Protein AF-A0A8C4SJC5-F1 (afdb_monomer)

pLDDT: mean 79.11, std 13.9, range [36.09, 95.75]

Nearest PDB structures (foldseek):
  5y7n-assembly1_A  TM=9.318E-01  e=1.376E-12  Homo sapiens
  2pdl-assembly1_A  TM=9.411E-01  e=2.502E-12  Homo sapiens
  3o3r-assembly2_B  TM=9.192E-01  e=7.744E-12  Rattus norvegicus
  3h4g-assembly1_A  TM=9.284E-01  e=6.648E-10  Sus scrofa
  3fx4-assembly1_A  TM=9.255E-01  e=7.105E-10  Sus scrofa

Mean predicted aligned error: 7.87 Å

Foldseek 3Di:
DFWAQAPVGDTDDLVVLVVVLVVPDPDHGQAGEGADELVRHCVVSQVVCVVVVHAYEHEANQVPCPPPPRDPPDDGQQPQPLLVVQCVVVVHHSLLSSQQLQVVVVHHYDHDDPDPVSPPCSVVDHDDPVSSPPRSD

Solvent-accessible surface area (backbone atoms only — not comparable to full-atom values): 8348 Å² total; per-residue (Å²): 131,54,48,29,63,50,101,85,67,49,79,39,51,66,72,57,50,57,48,49,68,72,65,72,56,94,67,75,71,82,50,44,48,33,67,28,27,72,88,42,64,51,59,72,59,51,54,53,37,49,74,73,72,24,48,38,31,32,34,43,42,67,71,52,82,82,44,98,77,64,52,94,83,55,88,50,66,74,71,32,66,67,44,43,52,52,12,58,76,69,76,50,51,40,70,32,49,46,50,42,55,42,41,77,69,71,29,47,72,52,71,86,73,95,54,73,73,61,66,57,71,50,83,77,63,81,81,51,70,73,64,72,66,51,78,60,123

InterPro domains:
  IPR020471 Aldo-keto reductase [PR00069] (30-59)
  IPR020471 Aldo-keto reductase [PR00069] (77-101)
  IPR020471 Aldo-keto reductase [PTHR11732] (16-134)
  IPR023210 NADP-dependent oxidoreductase domain [PF00248] (20-133)
  IPR036812 NAD(P)-dependent oxidoreductase domain superfamily [G3DSA:3.20.20.100] (11-136)
  IPR036812 NAD(P)-dependent oxidoreductase domain superfamily [SSF51430] (22-134)

Secondary structure (DSSP, 8-state):
---EE-TT--EE-HHHHHHHHHTT-SS--S-EEEE-BTTB--HHHHHHHHHTT--EEEE-TT--TT-TT--TTSPPTTT-HHHHHHHHHTT--HHHHHHHHHHHTT-EEE---S-GGGTTTTTS----HHHHHS---

Structure (mmCIF, N/CA/C/O backbone):
data_AF-A0A8C4SJC5-F1
#
_entry.id   AF-A0A8C4SJC5-F1
#
loop_
_atom_site.group_PDB
_atom_site.id
_atom_site.type_symbol
_atom_site.label_atom_id
_atom_site.label_alt_id
_atom_site.label_comp_id
_atom_site.label_asym_id
_atom_site.label_entity_id
_atom_site.label_seq_id
_atom_site.pdbx_PDB_ins_code
_atom_site.Cartn_x
_atom_site.Cartn_y
_atom_site.Cartn_z
_atom_site.occupancy
_atom_site.B_iso_or_equiv
_atom_site.auth_seq_id
_atom_site.auth_comp_id
_atom_site.auth_asym_id
_atom_site.auth_atom_id
_atom_site.pdbx_PDB_model_num
ATOM 1 N N . LEU A 1 1 ? 7.318 6.358 13.421 1.00 36.09 1 LEU A N 1
ATOM 2 C CA . LEU A 1 1 ? 6.358 5.370 13.979 1.00 36.09 1 LEU A CA 1
ATOM 3 C C . LEU A 1 1 ? 4.992 5.718 13.401 1.00 36.09 1 LEU A C 1
ATOM 5 O O . LEU A 1 1 ? 4.736 6.905 13.324 1.00 36.09 1 LEU A O 1
ATOM 9 N N . PRO A 1 2 ? 4.164 4.777 12.920 1.00 39.22 2 PRO A N 1
ATOM 10 C CA . PRO A 1 2 ? 2.930 5.124 12.211 1.00 39.22 2 PRO A CA 1
ATOM 11 C C . PRO A 1 2 ? 1.864 5.687 13.172 1.00 39.22 2 PRO A C 1
ATOM 13 O O . PRO A 1 2 ? 1.451 5.028 14.127 1.00 39.22 2 PRO A O 1
ATOM 16 N N . GLU A 1 3 ? 1.418 6.90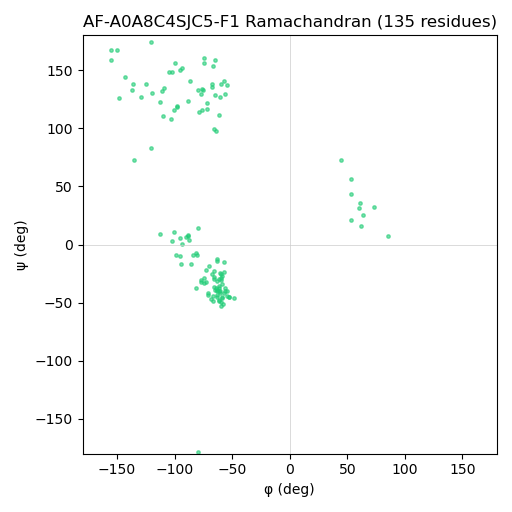7 12.896 1.00 44.78 3 GLU A N 1
ATOM 17 C CA . GLU A 1 3 ? 0.587 7.774 13.747 1.00 44.78 3 GLU A CA 1
ATOM 18 C C . GLU A 1 3 ? -0.911 7.655 13.409 1.00 44.78 3 GLU A C 1
ATOM 20 O O . GLU A 1 3 ? -1.262 7.310 12.289 1.00 44.78 3 GLU A O 1
ATOM 25 N N . VAL A 1 4 ? -1.824 7.845 14.369 1.00 50.22 4 VAL A N 1
ATOM 26 C CA . VAL A 1 4 ? -3.283 7.979 14.129 1.00 50.22 4 VAL A CA 1
ATOM 27 C C . VAL A 1 4 ? -3.714 9.381 14.425 1.00 50.22 4 VAL A C 1
ATOM 29 O O . VAL A 1 4 ? -3.398 9.845 15.506 1.00 50.22 4 VAL A O 1
ATOM 32 N N . ILE A 1 5 ? -4.481 9.981 13.526 1.00 50.28 5 ILE A N 1
ATOM 33 C CA . ILE A 1 5 ? -5.122 11.273 13.727 1.00 50.28 5 ILE A CA 1
ATOM 34 C C . ILE A 1 5 ? -6.570 10.994 14.150 1.00 50.28 5 ILE A C 1
ATOM 36 O O . ILE A 1 5 ? -7.298 10.323 13.418 1.00 50.28 5 ILE A O 1
ATOM 40 N N . ASP A 1 6 ? -6.968 11.417 15.350 1.00 52.97 6 ASP A N 1
ATOM 41 C CA . ASP A 1 6 ? -8.375 11.370 15.770 1.00 52.97 6 ASP A CA 1
ATOM 42 C C . ASP A 1 6 ? -9.190 12.541 15.186 1.00 52.97 6 ASP A C 1
ATOM 44 O O . ASP A 1 6 ? -8.680 13.361 14.422 1.00 52.97 6 ASP A O 1
ATOM 48 N N . VAL A 1 7 ? -10.478 12.618 15.532 1.00 45.66 7 VAL A N 1
ATOM 49 C CA . VAL A 1 7 ? -11.388 13.679 15.056 1.00 45.66 7 VAL A CA 1
ATOM 50 C C . VAL A 1 7 ? -10.981 15.088 15.507 1.00 45.66 7 VAL A C 1
ATOM 52 O O . VAL A 1 7 ? -11.477 16.065 14.954 1.00 45.66 7 VAL A O 1
ATOM 55 N N . GLU A 1 8 ? -10.072 15.196 16.477 1.00 45.53 8 GLU A N 1
ATOM 56 C CA . GLU A 1 8 ? -9.519 16.448 17.000 1.00 45.53 8 GLU A CA 1
ATOM 57 C C . GLU A 1 8 ? -8.105 16.730 16.458 1.00 45.53 8 GLU A C 1
ATOM 59 O O . GLU A 1 8 ? -7.477 17.717 16.837 1.00 45.53 8 GLU A O 1
ATOM 64 N N . GLY A 1 9 ? -7.582 15.887 15.560 1.00 49.22 9 GLY A N 1
ATOM 65 C CA . GLY A 1 9 ? -6.256 16.065 14.971 1.00 49.22 9 GLY A CA 1
ATOM 66 C C . GLY A 1 9 ? -5.102 15.491 15.802 1.00 49.22 9 GLY A C 1
ATOM 67 O O . GLY A 1 9 ? -3.938 15.719 15.468 1.00 49.22 9 GLY A O 1
ATOM 68 N N . LYS A 1 10 ? -5.373 14.761 16.890 1.00 47.44 10 LYS A N 1
ATOM 69 C CA . LYS A 1 10 ? -4.334 14.294 17.817 1.00 47.44 10 LYS A CA 1
ATOM 70 C C . LYS A 1 10 ? -3.715 12.972 17.379 1.00 47.44 10 LYS A C 1
ATOM 72 O O . LYS A 1 10 ? -4.409 12.059 16.940 1.00 47.44 10 LYS A O 1
ATOM 77 N N . VAL A 1 11 ? -2.395 12.883 17.566 1.00 52.78 11 VAL A N 1
ATOM 78 C CA . VAL A 1 11 ? -1.537 11.774 17.140 1.00 52.78 11 VAL A CA 1
ATOM 79 C C . VAL A 1 11 ? -1.436 10.655 18.189 1.00 52.78 11 VAL A C 1
ATOM 81 O O . VAL A 1 11 ? -0.974 10.873 19.313 1.00 52.78 11 VAL A O 1
ATOM 84 N N . TRP A 1 12 ? -1.787 9.421 17.808 1.00 55.97 12 TRP A N 1
ATOM 85 C CA . TRP A 1 12 ? -1.730 8.235 18.673 1.00 55.97 12 TRP A CA 1
ATOM 86 C C . TRP A 1 12 ? -0.905 7.085 18.071 1.00 55.97 12 TRP A C 1
ATOM 88 O O . TRP A 1 12 ? -1.015 6.766 16.889 1.00 55.97 12 TRP A O 1
ATOM 98 N N . GLY A 1 13 ? -0.092 6.416 18.897 1.00 62.91 13 GLY A N 1
ATOM 99 C CA . GLY A 1 13 ? 0.617 5.190 18.504 1.00 62.91 13 GLY A CA 1
ATOM 100 C C . GLY A 1 13 ? -0.308 3.966 18.443 1.00 62.91 13 GLY A C 1
ATOM 101 O O . GLY A 1 13 ? -1.362 3.952 19.076 1.00 62.91 13 GLY A O 1
ATOM 102 N N . ASN A 1 14 ? 0.107 2.911 17.731 1.00 64.31 14 ASN A N 1
ATOM 103 C CA . ASN A 1 14 ? -0.713 1.717 17.449 1.00 64.31 14 ASN A CA 1
ATOM 104 C C . ASN A 1 14 ? -1.412 1.113 18.686 1.00 64.31 14 ASN A C 1
ATOM 106 O O . ASN A 1 14 ? -2.615 0.868 18.651 1.00 64.31 14 ASN A O 1
ATOM 110 N N . TYR A 1 15 ? -0.695 0.951 19.805 1.00 64.44 15 TYR A N 1
ATOM 111 C CA . TYR A 1 15 ? -1.253 0.402 21.051 1.00 64.44 15 TYR A CA 1
ATOM 112 C C . TYR A 1 15 ? -2.370 1.259 21.654 1.00 64.44 15 TYR A C 1
ATOM 114 O O . TYR A 1 15 ? -3.295 0.737 22.270 1.00 64.44 15 TYR A O 1
ATOM 122 N N . LYS A 1 16 ? -2.309 2.580 21.465 1.00 67.81 16 LYS A N 1
ATOM 123 C CA . LYS A 1 16 ? -3.321 3.492 22.001 1.00 67.81 16 LYS A CA 1
ATOM 124 C C . LYS A 1 16 ? -4.620 3.409 21.201 1.00 67.81 16 LYS A C 1
ATOM 126 O O . LYS A 1 16 ? -5.686 3.579 21.770 1.00 67.81 16 LYS A O 1
ATOM 131 N N . VAL A 1 17 ? -4.556 3.071 19.915 1.00 67.75 17 VAL A N 1
ATOM 132 C CA . VAL A 1 17 ? -5.760 2.933 19.080 1.00 67.75 17 VAL A CA 1
ATOM 133 C C . VAL A 1 17 ? -6.425 1.580 19.266 1.00 67.75 17 VAL A C 1
ATOM 135 O O . VAL A 1 17 ? -7.644 1.522 19.371 1.00 67.75 17 VAL A O 1
ATOM 138 N N . GLN A 1 18 ? -5.634 0.521 19.437 1.00 69.50 18 GLN A N 1
ATOM 139 C CA . GLN A 1 18 ? -6.127 -0.766 19.929 1.00 69.50 18 GLN A CA 1
ATOM 140 C C . GLN A 1 18 ? -6.904 -0.601 21.245 1.00 69.50 18 GLN A C 1
ATOM 142 O O . GLN A 1 18 ? -7.991 -1.150 21.411 1.00 69.50 18 GLN A O 1
ATOM 147 N N . TYR A 1 19 ? -6.354 0.188 22.172 1.00 73.44 19 TYR A N 1
ATOM 148 C CA . TYR A 1 19 ? -7.005 0.509 23.438 1.00 73.44 19 TYR A CA 1
ATOM 149 C C . TYR A 1 19 ? -8.319 1.282 23.242 1.00 73.44 19 TYR A C 1
ATOM 151 O O . TYR A 1 19 ? -9.324 0.905 23.833 1.00 73.44 19 TYR A O 1
ATOM 159 N N . LEU A 1 20 ? -8.338 2.304 22.375 1.00 73.88 20 LEU A N 1
ATOM 160 C CA . LEU A 1 20 ? -9.549 3.074 22.052 1.00 73.88 20 LEU A CA 1
ATOM 161 C C . LEU A 1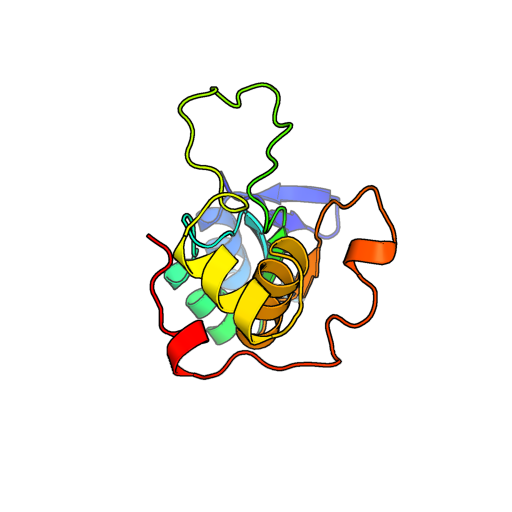 20 ? -10.657 2.206 21.436 1.00 73.88 20 LEU A C 1
ATOM 163 O O . LEU A 1 20 ? -11.823 2.343 21.792 1.00 73.88 20 LEU A O 1
ATOM 167 N N . ILE A 1 21 ? -10.311 1.288 20.532 1.00 77.00 21 ILE A N 1
ATOM 168 C CA . ILE A 1 21 ? -11.288 0.365 19.934 1.00 77.00 21 ILE A CA 1
ATOM 169 C C . ILE A 1 21 ? -11.903 -0.538 21.013 1.00 77.00 21 ILE A C 1
ATOM 171 O O . ILE A 1 21 ? -13.114 -0.757 21.021 1.00 77.00 21 ILE A O 1
ATOM 175 N N . ASN A 1 22 ? -11.088 -0.996 21.964 1.00 79.94 22 ASN A N 1
ATOM 176 C CA . ASN A 1 22 ? -11.510 -1.894 23.037 1.00 79.94 22 ASN A CA 1
ATOM 177 C C . ASN A 1 22 ? -12.192 -1.179 24.220 1.00 79.94 22 ASN A C 1
ATOM 179 O O . ASN A 1 22 ? -12.709 -1.850 25.111 1.00 79.94 22 ASN A O 1
ATOM 183 N N . SER A 1 23 ? -12.220 0.159 24.255 1.00 83.12 23 SER A N 1
ATOM 184 C CA . SER A 1 23 ? -12.763 0.932 25.383 1.00 83.12 23 SER A CA 1
ATOM 185 C C . SER A 1 23 ? -14.269 1.218 25.292 1.00 83.12 23 SER A C 1
ATOM 187 O O . SER A 1 23 ? -14.783 1.999 26.088 1.00 83.12 23 SER A O 1
ATOM 189 N N . GLY A 1 24 ? -14.981 0.644 24.314 1.00 81.62 24 GLY A N 1
ATOM 190 C CA . GLY A 1 24 ? -16.434 0.819 24.167 1.00 81.62 24 GLY A CA 1
ATOM 191 C C . GLY A 1 24 ? -16.866 2.198 23.652 1.00 81.62 24 GLY A C 1
ATOM 192 O O . GLY A 1 24 ? -17.924 2.694 24.034 1.00 81.62 24 GLY A O 1
ATOM 193 N N . LEU A 1 25 ? -16.051 2.843 22.806 1.00 83.38 25 LEU A N 1
ATOM 194 C CA . LEU A 1 25 ? -16.381 4.148 22.226 1.00 83.38 25 LEU A CA 1
ATOM 195 C C . LEU A 1 25 ? -17.709 4.123 21.456 1.00 83.38 25 LEU A C 1
ATOM 197 O O . LEU A 1 25 ? -17.981 3.206 20.683 1.00 83.38 25 LEU A O 1
ATOM 201 N N . LYS A 1 26 ? -18.488 5.206 21.588 1.00 86.81 26 LYS A N 1
ATOM 202 C CA . LYS A 1 26 ? -19.720 5.424 20.810 1.00 86.81 26 LYS A CA 1
ATOM 203 C C . LYS A 1 26 ? -19.460 5.442 19.298 1.00 86.81 26 LYS A C 1
ATOM 205 O O . LYS A 1 26 ? -20.307 5.002 18.527 1.00 86.81 26 LYS A O 1
ATOM 210 N N . TYR A 1 27 ? -18.298 5.952 18.886 1.00 84.00 27 TYR A N 1
ATOM 211 C CA . TYR A 1 27 ? -17.886 6.055 17.489 1.00 84.00 27 TYR A CA 1
ATOM 212 C C . TYR A 1 27 ? -16.488 5.462 17.313 1.00 84.00 27 TYR A C 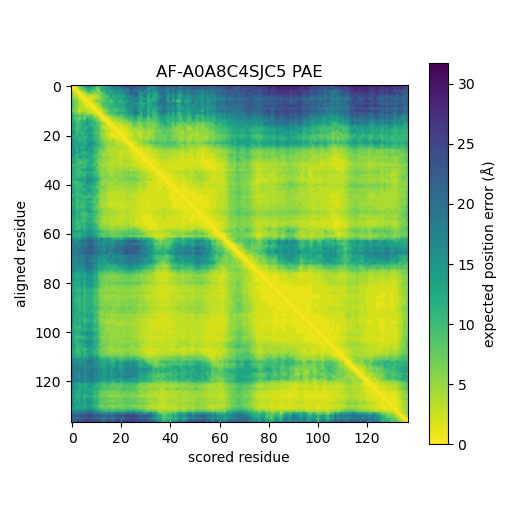1
ATOM 214 O O . TYR A 1 27 ? -15.553 5.848 18.015 1.00 84.00 27 TYR A O 1
ATOM 222 N N . LYS A 1 28 ? -16.346 4.525 16.370 1.00 83.56 28 LYS A N 1
ATOM 223 C CA . LYS A 1 28 ? -15.043 3.975 15.977 1.00 83.56 28 LYS A CA 1
ATOM 224 C C . LYS A 1 28 ? -14.260 4.994 15.130 1.00 83.56 28 LYS A C 1
ATOM 226 O O . LYS A 1 28 ? -14.883 5.833 14.476 1.00 83.56 28 LYS A O 1
ATOM 231 N N . PRO A 1 29 ? -12.916 4.909 15.088 1.00 83.50 29 PRO A N 1
ATOM 232 C CA . PRO A 1 29 ? -12.118 5.680 14.138 1.00 83.50 29 PRO A CA 1
ATOM 233 C C . PRO A 1 29 ? -12.579 5.438 12.695 1.00 83.50 29 PRO A C 1
ATOM 235 O O . PRO A 1 29 ? -12.827 4.296 12.311 1.00 83.50 29 PRO A O 1
ATOM 238 N N . ALA A 1 30 ? -12.664 6.503 11.896 1.00 87.00 30 ALA A N 1
ATOM 239 C CA . ALA A 1 30 ? -13.102 6.415 10.501 1.00 87.00 30 ALA A CA 1
ATOM 240 C C . ALA A 1 30 ? -12.046 5.783 9.582 1.00 87.00 30 ALA A C 1
ATOM 242 O O . ALA A 1 30 ? -12.396 5.122 8.613 1.00 87.00 30 ALA A O 1
ATOM 243 N N . THR A 1 31 ? -10.761 5.989 9.876 1.00 87.06 31 THR A N 1
ATOM 244 C CA . THR A 1 31 ? -9.636 5.357 9.181 1.00 87.06 31 THR A CA 1
ATOM 245 C C . THR A 1 31 ? -8.417 5.311 10.095 1.00 87.06 31 THR A C 1
ATOM 247 O O . THR A 1 31 ? -8.295 6.091 11.045 1.00 87.06 31 THR A O 1
ATOM 250 N N . LYS A 1 32 ? -7.485 4.414 9.788 1.00 85.12 32 LYS A N 1
ATOM 251 C CA . LYS A 1 32 ? -6.141 4.387 10.355 1.00 85.12 32 LYS A CA 1
ATOM 252 C C . LYS A 1 32 ? -5.137 4.772 9.272 1.00 85.12 32 LYS A C 1
ATOM 254 O O . LYS A 1 32 ? -4.880 3.992 8.364 1.00 85.12 32 LYS A O 1
ATOM 259 N N . GLN A 1 33 ? -4.513 5.942 9.393 1.00 87.00 33 GLN A N 1
ATOM 260 C CA . GLN A 1 33 ? -3.404 6.311 8.514 1.00 87.00 33 GLN A CA 1
ATOM 261 C C . GLN A 1 33 ? -2.090 5.644 8.980 1.00 87.00 33 GLN A C 1
ATOM 263 O O . GLN A 1 33 ? -1.791 5.607 10.177 1.00 87.00 33 GLN A O 1
ATOM 268 N N . VAL A 1 34 ? -1.326 5.034 8.067 1.00 84.50 34 VAL A N 1
ATOM 269 C CA . VAL A 1 34 ? -0.070 4.314 8.372 1.00 84.50 34 VAL A CA 1
ATOM 270 C C . VAL A 1 34 ? 0.965 4.507 7.280 1.00 84.50 34 VAL A C 1
ATOM 272 O O . VAL A 1 34 ? 0.632 4.543 6.096 1.00 84.50 34 VAL A O 1
ATOM 275 N N . TYR A 1 35 ? 2.231 4.595 7.693 1.00 84.12 35 TYR A N 1
ATOM 276 C CA . TYR A 1 35 ? 3.340 4.588 6.752 1.00 84.12 35 TYR A CA 1
ATOM 277 C C . TYR A 1 35 ? 3.458 3.182 6.197 1.00 84.12 35 TYR A C 1
ATOM 279 O O . TYR A 1 35 ? 3.674 2.246 6.977 1.00 84.12 35 TYR A O 1
ATOM 287 N N . CYS A 1 36 ? 3.248 3.039 4.894 1.00 81.88 36 CYS A N 1
ATOM 288 C CA . CYS A 1 36 ? 3.172 1.741 4.251 1.00 81.88 36 CYS A CA 1
ATOM 289 C C . CYS A 1 36 ? 3.693 1.835 2.821 1.00 81.88 36 CYS A C 1
ATOM 291 O O . CYS A 1 36 ? 3.235 2.668 2.043 1.00 81.88 36 CYS A O 1
ATOM 293 N N . HIS A 1 37 ? 4.655 0.980 2.510 1.00 82.56 37 HIS A N 1
ATOM 294 C CA . HIS A 1 37 ? 5.277 0.817 1.199 1.00 82.56 37 HIS A CA 1
ATOM 295 C C . HIS A 1 37 ? 5.845 -0.614 1.118 1.00 82.56 37 HIS A C 1
ATOM 297 O O . HIS A 1 37 ? 5.847 -1.297 2.146 1.00 82.56 37 HIS A O 1
ATOM 303 N N . PRO A 1 38 ? 6.251 -1.147 -0.047 1.00 81.56 38 PRO A N 1
ATOM 304 C CA . PRO A 1 38 ? 6.490 -2.587 -0.157 1.00 81.56 38 PRO A CA 1
ATOM 305 C C . PRO A 1 38 ? 7.565 -3.147 0.784 1.00 81.56 38 PRO A C 1
ATOM 307 O O . PRO A 1 38 ? 7.419 -4.265 1.262 1.00 81.56 38 PRO A O 1
ATOM 310 N N . TYR A 1 39 ? 8.558 -2.341 1.171 1.00 79.44 39 TYR A N 1
ATOM 311 C CA . TYR A 1 39 ? 9.547 -2.711 2.195 1.00 79.44 39 TYR A CA 1
ATOM 312 C C . TYR A 1 39 ? 9.059 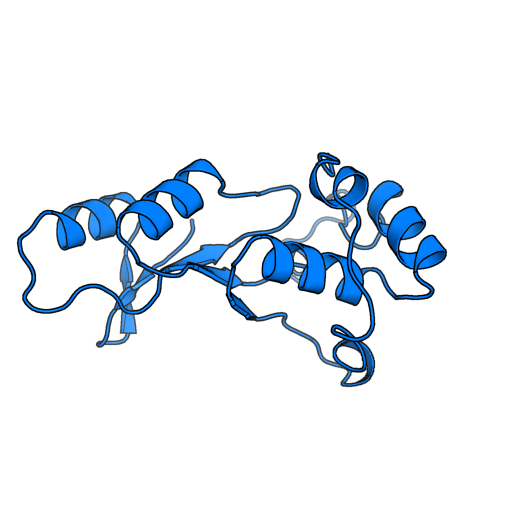-2.531 3.652 1.00 79.44 39 TYR A C 1
ATOM 314 O O . TYR A 1 39 ? 9.707 -2.981 4.594 1.00 79.44 39 TYR A O 1
ATOM 322 N N . LEU A 1 40 ? 7.901 -1.902 3.865 1.00 80.81 40 LEU A N 1
ATOM 323 C CA . LEU A 1 40 ? 7.218 -1.747 5.153 1.00 80.81 40 LEU A CA 1
ATOM 324 C C . LEU A 1 40 ? 5.718 -2.031 4.988 1.00 80.81 40 LEU A C 1
ATOM 326 O O . LEU A 1 40 ? 4.877 -1.132 5.014 1.00 80.81 40 LEU A O 1
ATOM 330 N N . THR A 1 41 ? 5.376 -3.305 4.815 1.00 81.38 41 THR A N 1
ATOM 331 C CA . THR A 1 41 ? 4.036 -3.734 4.381 1.00 81.38 41 THR A CA 1
ATOM 332 C C . THR A 1 41 ? 2.918 -3.548 5.408 1.00 81.38 41 THR A C 1
ATOM 334 O O . THR A 1 41 ? 1.748 -3.581 5.041 1.00 81.38 41 THR A O 1
ATOM 337 N N . GLN A 1 42 ? 3.242 -3.392 6.698 1.00 84.44 42 GLN A N 1
ATOM 338 C CA . GLN A 1 42 ? 2.276 -3.235 7.802 1.00 84.44 42 GLN A CA 1
ATOM 339 C C . GLN A 1 42 ? 1.198 -4.337 7.888 1.00 84.44 42 GLN A C 1
ATOM 341 O O . GLN A 1 42 ? 0.166 -4.134 8.525 1.00 84.44 42 GLN A O 1
ATOM 346 N N . GLU A 1 43 ? 1.404 -5.523 7.305 1.00 85.00 43 GLU A N 1
ATOM 347 C CA . GLU A 1 43 ? 0.321 -6.498 7.105 1.00 85.00 43 GLU A CA 1
ATOM 348 C C . GLU A 1 43 ? -0.447 -6.884 8.374 1.00 85.00 43 GLU A C 1
ATOM 350 O O . GLU A 1 43 ? -1.674 -6.957 8.366 1.00 85.00 43 GLU A O 1
ATOM 355 N N . LYS A 1 44 ? 0.266 -7.142 9.479 1.00 84.81 44 LYS A N 1
ATOM 356 C CA . LYS A 1 44 ? -0.364 -7.505 10.760 1.00 84.81 44 LYS A CA 1
ATOM 357 C C . LYS A 1 44 ? -1.265 -6.380 11.273 1.00 84.81 44 LYS A C 1
ATOM 359 O O . LYS A 1 44 ? -2.354 -6.653 11.767 1.00 84.81 44 LYS A O 1
ATOM 364 N N . LEU A 1 45 ? -0.817 -5.133 11.128 1.00 84.12 45 LEU A N 1
ATOM 365 C CA . LEU A 1 45 ? -1.558 -3.944 11.536 1.00 84.12 45 LEU A CA 1
ATOM 366 C C . LEU A 1 45 ? -2.789 -3.748 10.647 1.00 84.12 45 LEU A C 1
ATOM 368 O O . LEU A 1 45 ? -3.886 -3.557 11.158 1.00 84.12 45 LEU A O 1
ATOM 372 N N . ILE A 1 46 ? -2.615 -3.861 9.328 1.00 86.50 46 ILE A N 1
ATOM 373 C CA . ILE A 1 46 ? -3.700 -3.721 8.352 1.00 86.50 46 ILE A CA 1
ATOM 374 C C . ILE A 1 46 ? -4.786 -4.769 8.603 1.00 86.50 46 ILE A C 1
ATOM 376 O O . ILE A 1 46 ? -5.955 -4.418 8.748 1.00 86.50 46 ILE A O 1
ATOM 380 N N . ARG A 1 47 ? -4.403 -6.047 8.747 1.00 87.25 47 ARG A N 1
ATOM 381 C CA . ARG A 1 47 ? -5.342 -7.140 9.051 1.00 87.25 47 ARG A CA 1
ATOM 382 C C . ARG A 1 47 ? -6.122 -6.889 10.338 1.00 87.25 47 ARG A C 1
ATOM 384 O O . ARG A 1 47 ? -7.325 -7.132 10.367 1.00 87.25 47 ARG A O 1
ATOM 391 N N . TYR A 1 48 ? -5.455 -6.383 11.373 1.00 86.44 48 TYR A N 1
ATOM 392 C CA . TYR A 1 48 ? -6.103 -6.049 12.635 1.00 86.44 48 TYR A CA 1
ATOM 393 C C . TYR A 1 48 ? -7.208 -4.991 12.445 1.00 86.44 48 TYR A C 1
ATOM 395 O O . TYR A 1 48 ? -8.364 -5.249 12.777 1.00 86.44 48 TYR A O 1
ATOM 403 N N . PHE A 1 49 ? -6.902 -3.850 11.822 1.00 86.62 49 PHE A N 1
ATOM 404 C CA . PHE A 1 49 ? -7.897 -2.791 11.604 1.00 86.62 49 PHE A CA 1
ATOM 405 C C . PHE A 1 49 ? -9.025 -3.222 10.659 1.00 86.62 49 PHE A C 1
ATOM 407 O O . PHE A 1 49 ? -10.195 -2.950 10.934 1.00 86.62 49 PHE A O 1
ATOM 414 N N . HIS A 1 50 ? -8.703 -3.970 9.601 1.00 87.69 50 HIS A N 1
ATOM 415 C CA . HIS A 1 50 ? -9.708 -4.524 8.692 1.00 87.69 50 HIS A CA 1
ATOM 416 C C . HIS A 1 50 ? -10.666 -5.491 9.404 1.00 87.69 50 HIS A C 1
ATOM 418 O O . HIS A 1 50 ? -11.866 -5.451 9.135 1.00 87.69 50 HIS A O 1
ATOM 424 N N . SER A 1 51 ? -10.178 -6.306 10.351 1.00 88.88 51 SER A N 1
ATOM 425 C CA . SER A 1 51 ? -11.032 -7.209 11.143 1.00 88.88 51 SER A CA 1
ATOM 426 C C . SER A 1 51 ? -12.071 -6.458 11.985 1.00 88.88 51 SER A C 1
ATOM 428 O O . SER A 1 51 ? -13.194 -6.930 12.160 1.00 88.88 51 SER A O 1
ATOM 430 N N . ASP A 1 52 ? -11.741 -5.233 12.400 1.00 86.88 52 ASP A N 1
ATOM 431 C CA . ASP A 1 52 ? -12.624 -4.328 13.136 1.00 86.88 52 ASP A CA 1
ATOM 432 C C . ASP A 1 52 ? -13.469 -3.408 12.238 1.00 86.88 52 ASP A C 1
ATOM 434 O O . ASP A 1 52 ? -14.194 -2.543 12.753 1.00 86.88 52 ASP A O 1
ATOM 438 N N . ARG A 1 53 ? -13.417 -3.624 10.913 1.00 89.19 53 ARG A N 1
ATOM 439 C CA . ARG A 1 53 ? -14.053 -2.818 9.854 1.00 89.19 53 ARG A CA 1
ATOM 440 C C . ARG A 1 53 ? -13.580 -1.362 9.823 1.00 89.19 53 ARG A C 1
ATOM 442 O O . ARG A 1 53 ? -14.342 -0.471 9.458 1.00 89.19 53 ARG A O 1
ATOM 449 N N . ILE A 1 54 ? -12.330 -1.123 10.211 1.00 87.69 54 ILE A N 1
ATOM 450 C CA . ILE A 1 54 ? -11.688 0.189 10.128 1.00 87.69 54 ILE A CA 1
ATOM 451 C C . ILE A 1 54 ? -10.791 0.183 8.884 1.00 87.69 54 ILE A C 1
ATOM 453 O O . ILE A 1 54 ? -9.839 -0.602 8.839 1.00 87.69 54 ILE A O 1
ATOM 457 N N . PRO A 1 55 ? -11.072 1.014 7.865 1.00 89.19 55 PRO A N 1
ATOM 458 C CA . PRO A 1 55 ? -10.227 1.090 6.683 1.00 89.19 55 PRO A CA 1
ATOM 459 C C . PRO A 1 55 ? -8.855 1.669 7.037 1.00 89.19 55 PRO A C 1
ATOM 461 O O . PRO A 1 55 ? -8.701 2.433 7.995 1.00 89.19 55 PRO A O 1
ATOM 464 N N . VAL A 1 56 ? -7.851 1.307 6.244 1.00 88.12 56 VAL A N 1
ATOM 465 C CA . VAL A 1 56 ? -6.487 1.811 6.397 1.00 88.12 56 VAL A CA 1
ATOM 466 C C . VAL A 1 56 ? -6.142 2.758 5.255 1.00 88.12 56 VAL A C 1
ATOM 468 O O . VAL A 1 56 ? -6.381 2.463 4.085 1.00 88.12 56 VAL A O 1
ATOM 471 N N . THR A 1 57 ? -5.541 3.896 5.601 1.00 90.06 57 THR A N 1
ATOM 472 C CA . THR A 1 57 ? -4.959 4.847 4.653 1.00 90.06 57 THR A CA 1
ATOM 473 C C . THR A 1 57 ? -3.437 4.700 4.635 1.00 90.06 57 THR A C 1
ATOM 475 O O . THR A 1 57 ? -2.754 5.100 5.577 1.00 90.06 57 THR A O 1
ATOM 478 N N . ALA A 1 58 ? -2.889 4.138 3.562 1.00 87.50 58 ALA A N 1
ATOM 479 C CA . ALA A 1 58 ? -1.456 4.066 3.309 1.00 87.50 58 ALA A CA 1
ATOM 480 C C . ALA A 1 58 ? -0.935 5.435 2.840 1.00 87.50 58 ALA A C 1
ATOM 482 O O . ALA A 1 58 ? -1.322 5.921 1.773 1.00 87.50 58 ALA A O 1
ATOM 483 N N . TYR A 1 59 ? -0.060 6.058 3.635 1.00 85.50 59 TYR A N 1
ATOM 484 C CA . TYR A 1 59 ? 0.638 7.284 3.238 1.00 85.50 59 TYR A CA 1
ATOM 485 C C . TYR A 1 59 ? 2.077 6.996 2.813 1.00 85.50 59 TYR A C 1
ATOM 487 O O . TYR A 1 59 ? 2.721 6.092 3.349 1.00 85.50 59 TYR A O 1
ATOM 495 N N . ASN A 1 60 ? 2.573 7.807 1.871 1.00 79.19 60 ASN A N 1
ATOM 496 C CA . ASN A 1 60 ? 3.903 7.702 1.257 1.00 79.19 60 ASN A CA 1
ATOM 497 C C . ASN A 1 60 ? 4.223 6.302 0.672 1.00 79.19 60 ASN A C 1
ATOM 499 O O . ASN A 1 60 ? 5.258 5.724 1.003 1.00 79.19 60 ASN A O 1
ATOM 503 N N . PRO A 1 61 ? 3.398 5.776 -0.255 1.00 79.50 61 PRO A N 1
ATOM 504 C CA . PRO A 1 61 ? 3.615 4.461 -0.875 1.00 79.50 61 PRO A CA 1
ATOM 505 C C . PRO A 1 61 ? 4.905 4.359 -1.711 1.00 79.50 61 PRO A C 1
ATOM 507 O O . PRO A 1 61 ? 5.305 3.260 -2.081 1.00 79.50 61 PRO A O 1
ATOM 510 N N . LEU A 1 62 ? 5.552 5.492 -2.009 1.00 80.81 62 LEU A N 1
ATOM 511 C CA . LEU A 1 62 ? 6.780 5.593 -2.807 1.00 80.81 62 LEU A CA 1
ATOM 512 C C . LEU A 1 62 ? 8.053 5.760 -1.952 1.00 80.81 62 LEU A C 1
ATOM 514 O O . LEU A 1 62 ? 9.098 6.098 -2.491 1.00 80.81 62 LEU A O 1
ATOM 518 N N . ASP A 1 63 ? 7.960 5.584 -0.628 1.00 74.69 63 ASP A N 1
ATOM 519 C CA . ASP A 1 63 ? 9.062 5.726 0.351 1.00 74.69 63 ASP A CA 1
ATOM 520 C C . ASP A 1 63 ? 9.707 7.131 0.441 1.00 74.69 63 ASP A C 1
ATOM 522 O O . ASP A 1 63 ? 10.748 7.313 1.071 1.00 74.69 63 ASP A O 1
ATOM 526 N N . SER A 1 64 ? 9.041 8.161 -0.104 1.00 68.69 64 SER A N 1
ATOM 527 C CA . SER A 1 64 ? 9.462 9.574 -0.061 1.00 68.69 64 SER A CA 1
ATOM 528 C C . SER A 1 64 ? 10.954 9.756 -0.376 1.00 68.69 64 SER A C 1
ATOM 530 O O . SER A 1 64 ? 11.725 10.074 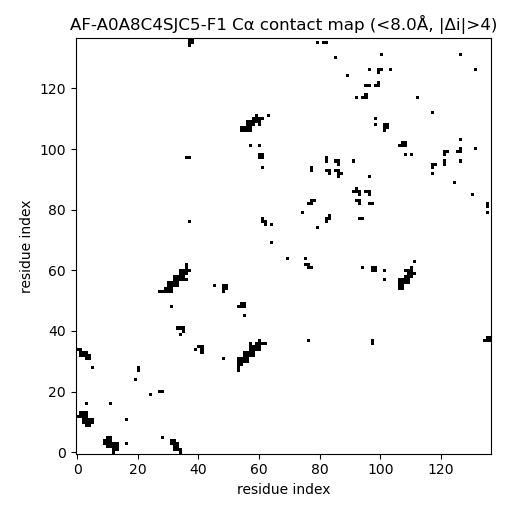0.534 1.00 68.69 64 SER A O 1
ATOM 532 N N . PRO A 1 65 ? 11.371 9.600 -1.647 1.00 61.41 65 PRO A N 1
ATOM 533 C CA . PRO A 1 65 ? 12.782 9.688 -2.038 1.00 61.41 65 PRO A CA 1
ATOM 534 C C . PRO A 1 65 ? 13.436 11.029 -1.654 1.00 61.41 65 PRO A C 1
ATOM 536 O O . PRO A 1 65 ? 14.637 11.094 -1.431 1.00 61.41 65 PRO A O 1
ATOM 539 N N . GLU A 1 66 ? 12.640 12.088 -1.490 1.00 61.31 66 GLU A N 1
ATOM 540 C CA . GLU A 1 66 ? 13.081 13.428 -1.079 1.00 61.31 66 GLU A CA 1
ATOM 541 C C . GLU A 1 66 ? 13.116 13.650 0.446 1.00 61.31 66 GLU A C 1
ATOM 543 O O . GLU A 1 66 ? 13.258 14.783 0.914 1.00 61.31 66 GLU A O 1
ATOM 548 N N . ARG A 1 67 ? 12.925 12.611 1.273 1.00 65.81 67 ARG A N 1
ATOM 549 C CA . ARG A 1 67 ? 12.938 12.781 2.735 1.00 65.81 67 ARG A CA 1
ATOM 550 C C . ARG A 1 67 ? 14.291 13.346 3.178 1.00 65.81 67 ARG A C 1
ATOM 552 O O . ARG A 1 67 ? 15.340 12.869 2.767 1.00 65.81 67 ARG A O 1
ATOM 559 N N . THR A 1 68 ? 14.281 14.302 4.107 1.00 59.22 68 THR A N 1
ATOM 560 C CA . THR A 1 68 ? 15.476 15.039 4.582 1.00 59.22 68 THR A CA 1
ATOM 561 C C . THR A 1 68 ? 16.600 14.148 5.138 1.00 59.22 68 THR A C 1
ATOM 563 O O . THR A 1 68 ? 17.717 14.608 5.342 1.00 59.22 68 THR A O 1
ATO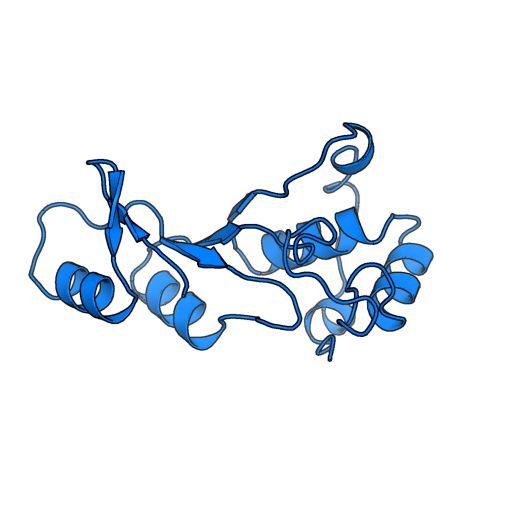M 566 N N . ARG A 1 69 ? 16.307 12.875 5.426 1.00 62.25 69 ARG A N 1
ATOM 567 C CA . ARG A 1 69 ? 17.256 11.874 5.934 1.00 62.25 69 ARG A CA 1
ATOM 568 C C . ARG A 1 69 ? 17.551 10.744 4.943 1.00 62.25 69 ARG A C 1
ATOM 570 O O . ARG A 1 69 ? 18.151 9.760 5.361 1.00 62.25 69 ARG A O 1
ATOM 577 N N . ALA A 1 70 ? 17.100 10.844 3.691 1.00 65.69 70 ALA A N 1
ATOM 578 C CA . ALA A 1 70 ? 17.430 9.863 2.666 1.00 65.69 70 ALA A CA 1
ATOM 579 C C . ALA A 1 70 ? 18.947 9.831 2.486 1.00 65.69 70 ALA A C 1
ATOM 581 O O . ALA A 1 70 ? 19.579 10.872 2.285 1.00 65.69 70 ALA A O 1
ATOM 582 N N . LYS A 1 71 ? 19.531 8.641 2.588 1.00 70.56 71 LYS A N 1
ATOM 583 C CA . LYS A 1 71 ? 20.922 8.415 2.202 1.00 70.56 71 LYS A CA 1
ATOM 584 C C . LYS A 1 71 ? 20.953 7.922 0.765 1.00 70.56 71 LYS A C 1
ATOM 586 O O . LYS A 1 71 ? 20.030 7.251 0.324 1.00 70.56 71 LYS A O 1
ATOM 591 N N . LEU A 1 72 ? 22.045 8.200 0.059 1.00 68.75 72 LEU A N 1
ATOM 592 C CA . LEU A 1 72 ? 22.252 7.687 -1.299 1.00 68.75 72 LEU A CA 1
ATOM 593 C C . LEU A 1 72 ? 22.230 6.145 -1.352 1.00 68.75 72 LEU A C 1
ATOM 595 O O . LEU A 1 72 ? 21.897 5.564 -2.375 1.00 68.75 72 LEU A O 1
ATOM 599 N N . GLU A 1 73 ? 22.582 5.504 -0.239 1.00 76.31 73 GLU A N 1
ATOM 600 C CA . GLU A 1 73 ? 22.615 4.050 -0.062 1.00 76.31 73 GLU A CA 1
ATOM 601 C C . GLU A 1 73 ? 21.247 3.450 0.306 1.00 76.31 73 GLU A C 1
ATOM 603 O O . GLU A 1 73 ? 21.116 2.227 0.352 1.00 76.31 73 GLU A O 1
ATOM 608 N N . ASP A 1 74 ? 20.237 4.280 0.604 1.00 73.12 74 ASP A N 1
ATOM 609 C CA . ASP A 1 74 ? 18.910 3.775 0.949 1.00 73.12 74 ASP A CA 1
ATOM 610 C C . ASP A 1 74 ? 18.274 3.109 -0.286 1.00 73.12 74 ASP A C 1
ATOM 612 O O . ASP A 1 74 ? 18.346 3.651 -1.394 1.00 73.12 74 ASP A O 1
ATOM 616 N N . PRO A 1 75 ? 17.612 1.951 -0.123 1.00 75.75 75 PRO A N 1
ATOM 617 C CA . PRO A 1 75 ? 16.963 1.278 -1.236 1.00 75.75 75 PRO A CA 1
ATOM 618 C C . PRO A 1 75 ? 15.817 2.140 -1.778 1.00 75.75 75 PRO A C 1
ATOM 620 O O . PRO A 1 75 ? 14.944 2.583 -1.033 1.00 75.75 75 PRO A O 1
ATOM 623 N N . SER A 1 76 ? 15.809 2.367 -3.092 1.00 83.31 76 SER A N 1
ATOM 624 C CA . SER A 1 76 ? 14.753 3.116 -3.772 1.00 83.31 76 SER A CA 1
ATOM 625 C C . SER A 1 76 ? 13.743 2.162 -4.395 1.00 83.31 76 SER A C 1
ATOM 627 O O . SER A 1 76 ? 14.069 1.410 -5.312 1.00 83.31 76 SER A O 1
ATOM 629 N N . LEU A 1 77 ? 12.484 2.258 -3.966 1.00 83.50 77 LEU A N 1
ATOM 630 C CA . LEU A 1 77 ? 11.378 1.501 -4.564 1.00 83.50 77 LEU A CA 1
ATOM 631 C C . LEU A 1 77 ? 11.182 1.798 -6.052 1.00 83.50 77 LEU A C 1
ATOM 633 O O . LEU A 1 77 ? 10.721 0.946 -6.802 1.00 83.50 77 LEU A O 1
ATOM 637 N N . LEU A 1 78 ? 11.505 3.014 -6.495 1.00 86.25 78 LEU A N 1
ATOM 638 C CA . LEU A 1 78 ? 11.399 3.372 -7.911 1.00 86.25 78 LEU A CA 1
ATOM 639 C C . LEU A 1 78 ? 12.508 2.711 -8.745 1.00 86.25 78 LEU A C 1
ATOM 641 O O . LEU A 1 78 ? 12.345 2.521 -9.952 1.00 86.25 78 LEU A O 1
ATOM 645 N N . GLU A 1 79 ? 13.609 2.323 -8.098 1.00 88.00 79 GLU A N 1
ATOM 646 C CA . GLU A 1 79 ? 14.746 1.667 -8.737 1.00 88.00 79 GLU A CA 1
ATOM 647 C C . GLU A 1 79 ? 14.705 0.135 -8.656 1.00 88.00 79 GLU A C 1
ATOM 649 O O . GLU A 1 79 ? 15.472 -0.516 -9.370 1.00 88.00 79 GLU A O 1
ATOM 654 N N . ASP A 1 80 ? 13.791 -0.425 -7.860 1.00 89.06 80 ASP A N 1
ATOM 655 C CA . ASP A 1 80 ? 13.597 -1.862 -7.671 1.00 89.06 80 ASP A CA 1
ATOM 656 C C . ASP A 1 80 ? 13.342 -2.591 -9.003 1.00 89.06 80 ASP A C 1
ATOM 658 O O . ASP A 1 80 ? 12.486 -2.212 -9.812 1.00 89.06 80 ASP A O 1
ATOM 662 N N . ILE A 1 81 ? 14.104 -3.664 -9.232 1.00 91.12 81 ILE A N 1
ATOM 663 C CA . ILE A 1 81 ? 14.100 -4.422 -10.490 1.00 91.12 81 ILE A CA 1
ATOM 664 C C . ILE A 1 81 ? 12.737 -5.085 -10.732 1.00 91.12 81 ILE A C 1
ATOM 666 O O . ILE A 1 81 ? 12.266 -5.125 -11.870 1.00 91.12 81 ILE A O 1
ATOM 670 N N . ALA A 1 82 ? 12.080 -5.588 -9.684 1.00 89.81 82 ALA A N 1
ATOM 671 C CA . ALA A 1 82 ? 10.776 -6.224 -9.811 1.00 89.81 82 ALA A CA 1
ATOM 672 C C . ALA A 1 82 ? 9.686 -5.189 -10.116 1.00 89.81 82 ALA A C 1
ATOM 674 O O . ALA A 1 82 ? 8.861 -5.428 -10.999 1.00 89.81 82 ALA A O 1
ATOM 675 N N . ILE A 1 83 ? 9.715 -4.023 -9.459 1.00 90.94 83 ILE A N 1
ATOM 676 C CA . ILE A 1 83 ? 8.768 -2.928 -9.731 1.00 90.94 83 ILE A CA 1
ATOM 677 C C . ILE A 1 83 ? 8.941 -2.416 -11.165 1.00 90.94 83 ILE A C 1
ATOM 679 O O . ILE A 1 83 ? 7.948 -2.232 -11.872 1.00 90.94 83 ILE A O 1
ATOM 683 N N . LYS A 1 84 ? 10.185 -2.239 -11.627 1.00 93.19 84 LYS A N 1
ATOM 684 C CA . LYS A 1 84 ? 10.492 -1.860 -13.015 1.00 93.19 84 LYS A CA 1
ATOM 685 C C . LYS A 1 84 ? 9.959 -2.868 -14.027 1.00 93.19 84 LYS A C 1
ATOM 687 O O . LYS A 1 84 ? 9.310 -2.462 -14.985 1.00 93.19 84 LYS A O 1
ATOM 692 N N . ALA A 1 85 ? 10.172 -4.162 -13.794 1.00 93.88 85 ALA A N 1
ATOM 693 C CA . ALA A 1 85 ? 9.694 -5.210 -14.692 1.00 93.88 85 ALA A CA 1
ATOM 694 C C . ALA A 1 85 ? 8.157 -5.246 -14.787 1.00 93.88 85 ALA A C 1
ATOM 696 O O . ALA A 1 85 ? 7.605 -5.425 -15.871 1.00 93.88 85 ALA A O 1
ATOM 697 N N . ILE A 1 86 ? 7.453 -5.043 -13.667 1.00 93.81 86 ILE A N 1
ATOM 698 C CA . ILE A 1 86 ? 5.983 -4.952 -13.654 1.00 93.81 86 ILE A CA 1
ATOM 699 C C . ILE A 1 86 ? 5.525 -3.693 -14.403 1.00 93.81 86 ILE A C 1
ATOM 701 O O . ILE A 1 86 ? 4.614 -3.758 -15.227 1.00 93.81 86 ILE A O 1
ATOM 705 N N . ALA A 1 87 ? 6.174 -2.554 -14.156 1.00 92.81 87 ALA A N 1
ATOM 706 C CA . ALA A 1 87 ? 5.866 -1.301 -14.837 1.00 92.81 87 ALA A CA 1
ATOM 707 C C . ALA A 1 87 ? 6.028 -1.433 -16.361 1.00 92.81 87 ALA A C 1
ATOM 709 O O . ALA A 1 87 ? 5.128 -1.051 -17.108 1.00 92.81 87 ALA A O 1
ATOM 710 N N . GLU A 1 88 ? 7.116 -2.056 -16.818 1.00 95.62 88 GLU A N 1
ATOM 711 C CA . GLU A 1 88 ? 7.370 -2.328 -18.234 1.00 95.62 88 GLU A CA 1
ATOM 712 C C . GLU A 1 88 ? 6.302 -3.241 -18.849 1.00 95.62 88 GLU A C 1
ATOM 714 O O . GLU A 1 88 ? 5.730 -2.894 -19.884 1.00 95.62 88 GLU A O 1
ATOM 719 N N . LYS A 1 89 ? 5.968 -4.355 -18.181 1.00 95.75 89 LYS A N 1
ATOM 720 C CA . LYS A 1 89 ? 4.942 -5.309 -18.637 1.00 95.75 89 LYS A CA 1
ATOM 721 C C . LYS A 1 89 ? 3.576 -4.654 -18.859 1.00 95.75 89 LYS A C 1
ATOM 723 O O . LYS A 1 89 ? 2.870 -5.022 -19.792 1.00 95.75 89 LYS A O 1
ATOM 728 N N . HIS A 1 90 ? 3.204 -3.697 -18.010 1.00 94.75 90 HIS A N 1
ATOM 729 C CA . HIS A 1 90 ? 1.914 -2.999 -18.086 1.00 94.75 90 HIS A CA 1
ATOM 730 C C . HIS A 1 90 ? 1.965 -1.687 -18.881 1.00 94.75 90 HIS A C 1
ATOM 732 O O . HIS A 1 90 ? 0.946 -1.006 -19.001 1.00 94.75 90 HIS A O 1
ATOM 738 N N .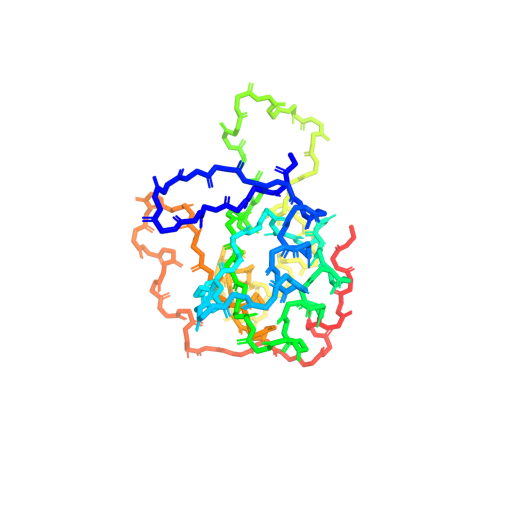 HIS A 1 91 ? 3.131 -1.310 -19.418 1.00 94.25 91 HIS A N 1
ATOM 739 C CA . HIS A 1 91 ? 3.368 -0.006 -20.051 1.00 94.25 91 HIS A CA 1
ATOM 740 C C . HIS A 1 91 ? 2.990 1.174 -19.135 1.00 94.25 91 HIS A C 1
ATOM 742 O O . HIS A 1 91 ? 2.350 2.148 -19.545 1.00 94.25 91 HIS A O 1
ATOM 748 N N . LYS A 1 92 ? 3.373 1.061 -17.861 1.00 92.88 92 LYS A N 1
ATOM 749 C CA . LYS A 1 92 ? 3.146 2.040 -16.793 1.00 92.88 92 LYS A CA 1
ATOM 750 C C . LYS A 1 92 ? 4.476 2.510 -16.216 1.00 92.88 92 LYS A C 1
ATOM 752 O O . LYS A 1 92 ? 5.542 2.004 -16.549 1.00 92.88 92 LYS A O 1
ATOM 757 N N . ILE A 1 93 ? 4.402 3.483 -15.319 1.00 90.50 93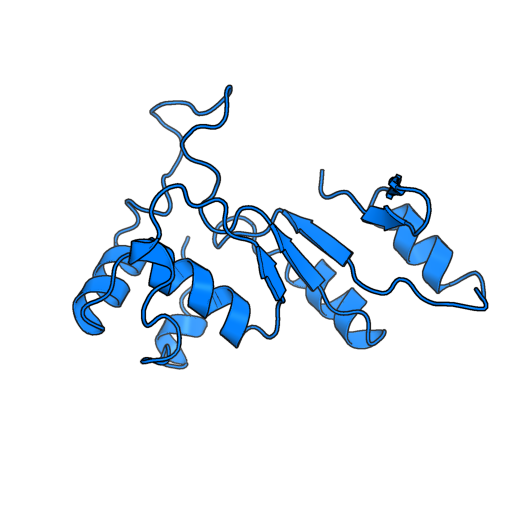 ILE A N 1
ATOM 758 C CA . ILE A 1 93 ? 5.538 3.910 -14.493 1.00 90.50 93 ILE A CA 1
ATOM 759 C C . ILE A 1 93 ? 5.447 3.294 -13.096 1.00 90.50 93 ILE A C 1
ATOM 761 O O . ILE A 1 93 ? 4.366 2.980 -12.597 1.00 90.50 93 ILE A O 1
ATOM 765 N N . GLN A 1 94 ? 6.589 3.173 -12.430 1.00 89.69 94 GLN A N 1
ATOM 766 C CA . GLN A 1 94 ? 6.755 2.527 -11.126 1.00 89.69 94 GLN A CA 1
ATOM 767 C C . GLN A 1 94 ? 5.819 3.120 -10.066 1.00 89.69 94 GLN A C 1
ATOM 769 O O . GLN A 1 94 ? 5.206 2.387 -9.293 1.00 89.69 94 GLN A O 1
ATOM 774 N N . ALA A 1 95 ? 5.636 4.445 -10.072 1.00 88.12 95 ALA A N 1
ATOM 775 C CA . ALA A 1 95 ? 4.726 5.125 -9.153 1.00 88.12 95 ALA A CA 1
ATOM 776 C C . ALA A 1 95 ? 3.259 4.676 -9.308 1.00 88.12 95 ALA A C 1
ATOM 778 O O . ALA A 1 95 ? 2.542 4.568 -8.311 1.00 88.12 95 ALA A O 1
ATOM 779 N N . GLN A 1 96 ? 2.813 4.375 -10.533 1.00 90.81 96 GLN A N 1
ATOM 780 C CA . GLN A 1 96 ? 1.460 3.869 -10.793 1.00 90.81 96 GLN A CA 1
ATOM 781 C C . GLN A 1 96 ? 1.308 2.438 -10.285 1.00 90.81 96 GLN A C 1
ATOM 783 O O . GLN A 1 96 ? 0.322 2.139 -9.617 1.00 90.81 96 GLN A O 1
ATOM 788 N N . VAL A 1 97 ? 2.307 1.585 -10.535 1.00 91.44 97 VAL A N 1
ATOM 789 C CA . VAL A 1 97 ? 2.347 0.201 -10.032 1.00 91.44 97 VAL A CA 1
ATOM 790 C C . VAL A 1 97 ? 2.270 0.178 -8.507 1.00 91.44 97 VAL A C 1
ATOM 792 O O . VAL A 1 97 ? 1.401 -0.479 -7.944 1.00 91.44 97 VAL A O 1
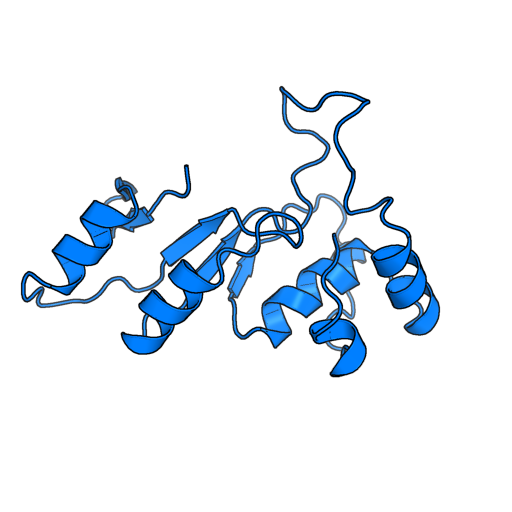ATOM 795 N N . LEU A 1 98 ? 3.120 0.955 -7.833 1.00 89.38 98 LEU A N 1
ATOM 796 C CA . LEU A 1 98 ? 3.147 1.062 -6.372 1.00 89.38 98 LEU A CA 1
ATOM 797 C C . LEU A 1 98 ? 1.825 1.575 -5.791 1.00 89.38 98 LEU A C 1
ATOM 799 O O . LEU A 1 98 ? 1.361 1.083 -4.764 1.00 89.38 98 LEU A O 1
ATOM 803 N N . THR A 1 99 ? 1.204 2.555 -6.449 1.00 89.62 99 THR A N 1
ATOM 804 C CA . THR A 1 99 ? -0.092 3.094 -6.019 1.00 89.62 99 THR A CA 1
ATOM 805 C C . THR A 1 99 ? -1.194 2.046 -6.172 1.00 89.62 99 THR A C 1
ATOM 807 O O . THR A 1 99 ? -1.939 1.795 -5.223 1.00 89.62 99 THR A O 1
ATOM 810 N N . LEU A 1 100 ? -1.273 1.398 -7.338 1.00 91.44 100 LEU A N 1
ATOM 811 C CA . LEU A 1 100 ? -2.294 0.395 -7.629 1.00 91.44 100 LEU A CA 1
ATOM 812 C C . LEU A 1 100 ? -2.147 -0.852 -6.748 1.00 91.44 100 LEU A C 1
ATOM 814 O O . LEU A 1 100 ? -3.150 -1.374 -6.270 1.00 91.44 100 LEU A O 1
ATOM 818 N N . PHE A 1 101 ? -0.916 -1.269 -6.441 1.00 90.12 101 PHE A N 1
ATOM 819 C CA . PHE A 1 101 ? -0.632 -2.373 -5.522 1.00 90.12 101 PHE A CA 1
ATOM 820 C C . PHE A 1 101 ? -1.334 -2.201 -4.171 1.00 90.12 101 PHE A C 1
ATOM 822 O O . PHE A 1 101 ? -1.969 -3.125 -3.664 1.00 90.12 101 PHE A O 1
ATOM 829 N N . TYR A 1 102 ? -1.289 -1.003 -3.585 1.00 87.38 102 TYR A N 1
ATOM 830 C CA . TYR A 1 102 ? -1.965 -0.763 -2.311 1.00 87.38 102 TYR A CA 1
ATOM 831 C C . TYR A 1 102 ? -3.481 -0.644 -2.433 1.00 87.38 102 TYR A C 1
ATOM 833 O O . TYR A 1 102 ? -4.182 -1.104 -1.526 1.00 87.38 102 TYR A O 1
ATOM 841 N N . ILE A 1 103 ? -3.974 -0.095 -3.545 1.00 90.44 103 ILE A N 1
ATOM 842 C CA . ILE A 1 103 ? -5.408 -0.038 -3.851 1.00 90.44 103 ILE A CA 1
ATOM 843 C C . ILE A 1 103 ? -5.977 -1.458 -3.962 1.00 90.44 103 ILE A C 1
ATOM 845 O O . ILE A 1 103 ? -6.957 -1.774 -3.291 1.00 90.44 103 ILE A O 1
ATOM 849 N N . GLN A 1 104 ? -5.329 -2.345 -4.723 1.00 91.12 104 GLN A N 1
ATOM 850 C CA . GLN A 1 104 ? -5.748 -3.743 -4.878 1.00 91.12 104 GLN A CA 1
ATOM 851 C C . GLN A 1 104 ? -5.629 -4.557 -3.579 1.00 91.12 104 GLN A C 1
ATOM 853 O O . GLN A 1 104 ? -6.363 -5.522 -3.389 1.00 91.12 104 GLN A O 1
ATOM 858 N N . LYS A 1 105 ? -4.781 -4.138 -2.626 1.00 86.50 105 LYS A N 1
ATOM 859 C CA . LYS A 1 105 ? -4.763 -4.670 -1.246 1.00 86.50 105 LYS A CA 1
ATOM 860 C C . LYS A 1 105 ? -5.856 -4.084 -0.340 1.00 86.50 105 LYS A C 1
ATOM 862 O O . LYS A 1 105 ? -5.791 -4.250 0.880 1.00 86.50 105 LYS A O 1
ATOM 867 N N . ASN A 1 106 ? -6.852 -3.417 -0.920 1.00 87.56 106 ASN A N 1
ATOM 868 C CA . ASN A 1 106 ? -7.980 -2.801 -0.228 1.00 87.56 106 ASN A CA 1
ATOM 869 C C . ASN A 1 106 ? -7.559 -1.706 0.771 1.00 87.56 106 ASN A C 1
ATOM 871 O O . ASN A 1 106 ? -8.153 -1.570 1.840 1.00 87.56 106 ASN A O 1
ATOM 875 N N . ASN A 1 107 ? -6.516 -0.936 0.438 1.00 87.06 107 ASN A N 1
ATOM 876 C CA . ASN A 1 107 ? -6.117 0.245 1.204 1.00 87.06 107 ASN A CA 1
ATOM 877 C C . ASN A 1 107 ? -6.518 1.524 0.467 1.00 87.06 107 ASN A C 1
ATOM 879 O O . ASN A 1 107 ? -6.466 1.605 -0.759 1.00 87.06 107 ASN A O 1
ATOM 883 N N . ILE A 1 108 ? -6.834 2.565 1.233 1.00 90.25 108 ILE A N 1
ATOM 884 C CA . ILE A 1 108 ? -6.898 3.934 0.718 1.00 90.25 108 ILE A CA 1
ATOM 885 C C . ILE A 1 108 ? -5.454 4.410 0.541 1.00 90.25 108 ILE A C 1
ATOM 887 O O . ILE A 1 108 ? -4.649 4.249 1.454 1.00 90.25 108 ILE A O 1
ATOM 891 N N . VAL A 1 109 ? -5.107 5.009 -0.596 1.00 89.25 109 VAL A N 1
ATOM 892 C CA . VAL A 1 109 ? -3.725 5.428 -0.881 1.00 89.25 109 VAL A CA 1
ATOM 893 C C . VAL A 1 109 ? -3.667 6.930 -1.098 1.00 89.25 109 VAL A C 1
ATOM 895 O O . VAL A 1 109 ? -4.443 7.476 -1.877 1.00 89.25 109 VAL A O 1
ATOM 898 N N . VAL A 1 110 ? -2.735 7.594 -0.416 1.00 85.50 110 VAL A N 1
ATOM 899 C CA . VAL A 1 110 ? -2.478 9.034 -0.567 1.00 85.50 110 VAL A CA 1
ATOM 900 C C . VAL A 1 110 ? -1.026 9.255 -1.004 1.00 85.50 110 VAL A C 1
ATOM 902 O O . VAL A 1 110 ? -0.140 9.456 -0.168 1.00 85.50 110 VAL A O 1
ATOM 905 N N . PRO A 1 111 ? -0.730 9.145 -2.314 1.00 78.19 111 PRO A N 1
ATOM 906 C CA . PRO A 1 111 ? 0.618 9.361 -2.813 1.00 78.19 111 PRO A CA 1
ATOM 907 C C . PRO A 1 111 ? 0.935 10.863 -2.844 1.00 78.19 111 PRO A C 1
ATOM 909 O O . PRO A 1 111 ? 0.137 11.665 -3.328 1.00 78.19 111 PRO A O 1
ATOM 912 N N . LYS A 1 112 ? 2.118 11.255 -2.355 1.00 74.94 112 LYS A N 1
ATOM 913 C CA . LYS A 1 112 ? 2.658 12.592 -2.628 1.00 74.94 112 LYS A CA 1
ATOM 914 C C . LYS A 1 112 ? 3.242 12.572 -4.040 1.00 74.94 112 LYS A C 1
ATOM 916 O O . LYS A 1 112 ? 4.206 11.854 -4.289 1.00 74.94 112 LYS A O 1
ATOM 921 N N . LEU A 1 113 ? 2.643 13.335 -4.949 1.00 72.62 113 LEU A N 1
ATOM 922 C CA . LEU A 1 113 ? 3.052 13.433 -6.349 1.00 72.62 113 LEU A CA 1
ATOM 923 C C . LEU A 1 113 ? 3.009 14.899 -6.771 1.00 72.62 113 LEU A C 1
ATOM 925 O O . LEU A 1 113 ? 2.023 15.583 -6.507 1.00 72.62 113 LEU A O 1
ATOM 929 N N . GLU A 1 114 ? 4.058 15.373 -7.438 1.00 70.38 114 GLU A N 1
ATOM 930 C CA . GLU A 1 114 ? 4.127 16.757 -7.932 1.00 70.38 114 GLU A CA 1
ATOM 931 C C . GLU A 1 114 ? 3.672 16.879 -9.394 1.00 70.38 114 GLU A C 1
ATOM 933 O O . GLU A 1 114 ? 3.330 17.964 -9.857 1.00 70.38 114 GLU A O 1
ATOM 938 N N . THR A 1 115 ? 3.609 15.760 -10.127 1.00 73.81 115 THR A N 1
ATOM 939 C CA . THR A 1 115 ? 3.222 15.743 -11.545 1.00 73.81 115 THR A CA 1
ATOM 940 C C . THR A 1 115 ? 1.875 15.035 -11.756 1.00 73.81 115 THR A C 1
ATOM 942 O O . THR A 1 115 ? 1.750 13.849 -11.446 1.00 73.81 115 THR A O 1
ATOM 945 N N . PRO A 1 116 ? 0.864 15.703 -12.344 1.00 70.50 116 PRO A N 1
ATOM 946 C CA . PRO A 1 116 ? -0.456 15.111 -12.591 1.00 70.50 116 PRO A CA 1
ATOM 947 C C . PRO A 1 116 ? -0.454 13.864 -13.488 1.00 70.50 116 PRO A C 1
ATOM 949 O O . PRO A 1 116 ? -1.339 13.018 -13.375 1.00 70.50 116 PRO A O 1
ATOM 952 N N . SER A 1 117 ? 0.540 13.706 -14.366 1.00 71.19 117 SER A N 1
ATOM 953 C CA . SER A 1 117 ? 0.664 12.516 -15.220 1.00 71.19 117 SER A CA 1
ATOM 954 C C . SER A 1 117 ? 0.822 11.219 -14.418 1.00 71.19 117 SER A C 1
ATOM 956 O O . SER A 1 117 ? 0.421 10.164 -14.905 1.00 71.19 117 SER A O 1
ATOM 958 N N . TYR A 1 118 ? 1.319 11.287 -13.175 1.00 74.12 118 TYR A N 1
ATOM 959 C CA . TYR A 1 118 ? 1.489 10.121 -12.307 1.00 74.12 118 TYR A CA 1
ATOM 960 C C . TYR A 1 118 ? 0.166 9.461 -11.895 1.00 74.12 118 TYR A C 1
ATOM 962 O O . TYR A 1 118 ? 0.144 8.254 -11.668 1.00 74.12 118 TYR A O 1
ATOM 970 N N . ILE A 1 119 ? -0.936 10.217 -11.828 1.00 74.25 119 ILE A N 1
ATOM 971 C CA . ILE A 1 119 ? -2.260 9.699 -11.433 1.00 74.25 119 ILE A CA 1
ATOM 972 C C . ILE A 1 119 ? -3.176 9.394 -12.621 1.00 74.25 119 ILE A C 1
ATOM 974 O O . ILE A 1 119 ? -4.251 8.817 -12.453 1.00 74.25 119 ILE A O 1
ATOM 978 N N . ALA A 1 120 ? -2.793 9.787 -13.833 1.00 78.69 120 ALA A N 1
ATOM 979 C CA . ALA A 1 120 ? -3.597 9.476 -15.001 1.00 78.69 120 ALA A CA 1
ATOM 980 C C . ALA A 1 120 ? -3.574 7.960 -15.238 1.00 78.69 120 ALA A C 1
ATOM 982 O O . ALA A 1 120 ? -2.511 7.344 -15.208 1.00 78.69 120 ALA A O 1
ATOM 983 N N . LYS A 1 121 ? -4.737 7.363 -15.525 1.00 82.69 121 LYS A N 1
ATOM 984 C CA . LYS A 1 121 ? -4.843 5.968 -15.986 1.00 82.69 121 LYS A CA 1
ATOM 985 C C . LYS A 1 121 ? -4.368 4.904 -14.984 1.00 82.69 121 LYS A C 1
ATOM 987 O O . LYS A 1 121 ? -3.973 3.814 -15.410 1.00 82.69 121 LYS A O 1
ATOM 992 N N . ILE A 1 122 ? -4.382 5.186 -13.673 1.00 88.38 122 ILE A N 1
ATOM 993 C CA . ILE A 1 122 ? -4.025 4.164 -12.667 1.00 88.38 122 ILE A CA 1
ATOM 994 C C . ILE A 1 122 ? -5.047 3.028 -12.607 1.00 88.38 122 ILE A C 1
ATOM 996 O O . ILE A 1 122 ? -4.694 1.926 -12.223 1.00 88.38 122 ILE A O 1
ATOM 1000 N N . PHE A 1 123 ? -6.293 3.301 -13.002 1.00 90.56 123 PHE A N 1
ATOM 1001 C CA . PHE A 1 123 ? -7.392 2.333 -13.016 1.00 90.56 123 PHE A CA 1
ATOM 1002 C C . PHE A 1 123 ? -7.591 1.669 -14.389 1.00 90.56 123 PHE A C 1
ATOM 1004 O O . PHE A 1 123 ? -8.535 0.910 -14.568 1.00 90.56 123 PHE A O 1
ATOM 1011 N N . ASP A 1 124 ? -6.709 1.943 -15.357 1.00 92.69 124 ASP A N 1
ATOM 1012 C CA . ASP A 1 124 ? -6.781 1.373 -16.712 1.00 92.69 124 ASP A CA 1
ATOM 1013 C C . ASP A 1 124 ? -6.058 0.013 -16.811 1.00 92.69 124 ASP A C 1
ATOM 1015 O O . ASP A 1 124 ? -5.887 -0.516 -17.907 1.00 92.69 124 ASP A O 1
ATOM 1019 N N . PHE A 1 125 ? -5.545 -0.516 -15.699 1.00 94.69 125 PHE A N 1
ATOM 1020 C CA . PHE A 1 125 ? -4.849 -1.801 -15.631 1.00 94.69 125 PHE A CA 1
ATOM 1021 C C . PHE A 1 125 ? -5.051 -2.450 -14.260 1.00 94.69 125 PHE A C 1
ATOM 1023 O O . PHE A 1 125 ? -5.511 -1.797 -13.324 1.00 94.69 125 PHE A O 1
ATOM 1030 N N . GLU A 1 126 ? -4.693 -3.727 -14.160 1.00 95.19 126 GLU A N 1
ATOM 1031 C CA . GLU A 1 126 ? -4.758 -4.512 -12.932 1.00 95.19 126 GLU A CA 1
ATOM 1032 C C . GLU A 1 126 ? -3.476 -5.335 -12.789 1.00 95.19 126 GLU A C 1
ATOM 1034 O O . GLU A 1 126 ? -2.970 -5.898 -13.763 1.00 95.19 126 GLU A O 1
ATOM 1039 N N . LEU A 1 127 ? -2.944 -5.392 -11.571 1.00 93.88 127 LEU A N 1
ATOM 1040 C CA . LEU A 1 127 ? -1.833 -6.266 -11.221 1.00 93.88 127 LEU A CA 1
ATOM 1041 C C . LEU A 1 127 ? -2.342 -7.693 -11.042 1.00 93.88 127 LEU A C 1
ATOM 1043 O O . LEU A 1 127 ? -3.288 -7.931 -10.289 1.00 93.88 127 LEU A O 1
ATOM 1047 N N . ALA A 1 128 ? -1.684 -8.639 -11.706 1.00 94.12 128 ALA A N 1
ATOM 1048 C CA . ALA A 1 128 ? -1.993 -10.055 -11.583 1.00 94.12 128 ALA A CA 1
ATOM 1049 C C . ALA A 1 128 ? -1.699 -10.563 -10.163 1.00 94.12 128 ALA A C 1
ATOM 1051 O O . ALA A 1 128 ? -0.891 -9.984 -9.431 1.00 94.12 128 ALA A O 1
ATOM 1052 N N . GLN A 1 129 ? -2.319 -11.678 -9.773 1.00 90.94 129 GLN A N 1
ATOM 1053 C CA . GLN A 1 129 ? -2.129 -12.248 -8.439 1.00 90.94 129 GLN A CA 1
ATOM 1054 C C . GLN A 1 129 ? -0.647 -12.531 -8.147 1.00 90.94 129 GLN A C 1
ATOM 1056 O O . GLN A 1 129 ? -0.163 -12.203 -7.068 1.00 90.94 129 GLN A O 1
ATOM 1061 N N . GLU A 1 130 ? 0.105 -13.025 -9.129 1.00 91.06 130 GLU A N 1
ATOM 1062 C CA . GLU A 1 130 ? 1.537 -13.303 -8.989 1.00 91.06 130 GLU A CA 1
ATOM 1063 C C . GLU A 1 130 ? 2.365 -12.025 -8.770 1.00 91.06 130 GLU A C 1
ATOM 1065 O O . GLU A 1 130 ? 3.402 -12.047 -8.108 1.00 91.06 130 GLU A O 1
ATOM 1070 N N . GLU A 1 131 ? 1.912 -10.890 -9.308 1.00 90.88 131 GLU A N 1
ATOM 1071 C CA . GLU A 1 131 ? 2.542 -9.577 -9.121 1.00 90.88 131 GLU A CA 1
ATOM 1072 C C . GLU A 1 131 ? 2.209 -8.995 -7.744 1.00 90.88 131 GLU A C 1
ATOM 1074 O O . GLU A 1 131 ? 3.040 -8.323 -7.135 1.00 90.88 131 GLU A O 1
ATOM 1079 N N . MET A 1 132 ? 1.015 -9.302 -7.233 1.00 87.31 132 MET A N 1
ATOM 1080 C CA . MET A 1 132 ? 0.533 -8.905 -5.908 1.00 87.31 132 MET A CA 1
ATOM 1081 C C . MET A 1 132 ? 1.138 -9.738 -4.767 1.00 87.31 132 MET A C 1
ATOM 1083 O O . MET A 1 132 ? 1.291 -9.235 -3.646 1.00 87.31 132 MET A O 1
ATOM 1087 N N . GLU A 1 133 ? 1.469 -11.000 -5.047 1.00 81.44 133 GLU A N 1
ATOM 1088 C CA . GLU A 1 133 ? 2.115 -11.949 -4.131 1.00 81.44 133 GLU A CA 1
ATOM 1089 C C . GLU A 1 133 ? 3.638 -11.835 -4.124 1.00 81.44 133 GLU A C 1
ATOM 1091 O O . GLU A 1 133 ? 4.289 -12.309 -3.189 1.00 81.44 133 GLU A O 1
ATOM 1096 N N . ARG A 1 134 ? 4.225 -11.194 -5.141 1.00 68.56 134 ARG A N 1
ATOM 1097 C CA . ARG A 1 134 ? 5.663 -10.958 -5.177 1.00 68.56 134 ARG A CA 1
ATOM 1098 C C . ARG A 1 134 ? 6.043 -10.096 -3.977 1.00 68.56 134 ARG A C 1
ATOM 1100 O O . ARG A 1 134 ? 5.695 -8.918 -3.901 1.00 68.56 134 ARG A O 1
ATOM 1107 N N . ASN A 1 135 ? 6.772 -10.689 -3.034 1.00 54.75 135 ASN A N 1
ATOM 1108 C CA . ASN A 1 135 ? 7.431 -9.921 -1.994 1.00 54.75 135 ASN A CA 1
ATOM 1109 C C . ASN A 1 135 ? 8.505 -9.070 -2.671 1.00 54.75 135 ASN A C 1
ATOM 1111 O O . ASN A 1 135 ? 9.573 -9.561 -3.032 1.00 54.75 135 ASN A O 1
ATOM 1115 N N . LEU A 1 136 ? 8.166 -7.807 -2.900 1.00 55.94 136 LEU A N 1
ATOM 1116 C CA . LEU A 1 136 ? 9.101 -6.752 -3.253 1.00 55.94 136 LEU A CA 1
ATOM 1117 C C . LEU A 1 136 ? 10.033 -6.606 -2.034 1.00 55.94 136 LEU A C 1
ATOM 1119 O O . LEU A 1 136 ? 9.619 -6.054 -1.013 1.00 55.94 136 LEU A O 1
ATOM 1123 N N . HIS A 1 137 ? 11.207 -7.237 -2.091 1.00 43.16 137 HIS A N 1
ATOM 1124 C CA . HIS A 1 137 ? 12.197 -7.318 -1.012 1.00 43.16 137 HIS A CA 1
ATOM 1125 C C . HIS A 1 137 ? 13.386 -6.414 -1.297 1.00 43.16 137 HIS A C 1
ATOM 1127 O O . HIS A 1 137 ? 13.913 -6.506 -2.427 1.00 43.16 137 HIS A O 1
#

Radius of gyration: 16.13 Å; Cα contacts (8 Å, |Δi|>4): 174; chains: 1; bounding box: 42×30×45 Å

Organism: Erpetoichthys calabaricus (NCBI:txid27687)

Sequence (137 aa):
LPEVIDVEGKVWGNYKVQYLINSGLKYKPATKQVYCHPYLTQEKLIRYFHSDRIPVTAYNPLDSPERTRAKLEDPSLLEDIAIKAIAEKHHKIQAQVLTLFYIQKNNIVVPKLETPSYIAKIFDFELAQEEMERNLH